Protein AF-A0A951E7M4-F1 (afdb_monomer_lite)

Foldseek 3Di:
DADDDPNAHWDWDDPLLQLDIDGHRDHPVCCVPPVCVPPVCVRPVVVLVVVLVVVVHDDDDPQKDWHFPHRVNLVGDPDNVRIDIDGPLCSVQVSVVVSVQPVPDDRPDDDDDRDDDD

Radius of gyration: 16.13 Å; chains: 1; bounding box: 36×40×38 Å

Structure (mmCIF, N/CA/C/O backbone):
data_AF-A0A951E7M4-F1
#
_entry.id   AF-A0A951E7M4-F1
#
loop_
_atom_site.group_PDB
_atom_site.id
_atom_site.type_symbol
_atom_site.label_atom_id
_atom_site.label_alt_id
_atom_site.label_comp_id
_atom_site.label_asym_id
_atom_site.label_entity_id
_atom_site.label_seq_id
_atom_site.pdbx_PDB_ins_code
_atom_site.Cartn_x
_atom_site.Cartn_y
_atom_site.Cartn_z
_atom_site.occupancy
_atom_site.B_iso_or_equiv
_atom_site.auth_seq_id
_atom_site.auth_comp_id
_atom_site.auth_asym_id
_atom_site.auth_atom_id
_atom_site.pdbx_PDB_model_num
ATOM 1 N N . MET A 1 1 ? -20.234 1.159 14.550 1.00 55.69 1 MET A N 1
ATOM 2 C CA . MET A 1 1 ? -19.833 2.361 15.314 1.00 55.69 1 MET A CA 1
ATOM 3 C C . MET A 1 1 ? -18.339 2.218 15.584 1.00 55.69 1 MET A C 1
ATOM 5 O O . MET A 1 1 ? -17.956 1.134 16.007 1.00 55.69 1 MET A O 1
ATOM 9 N N . GLY A 1 2 ? -17.504 3.194 15.208 1.00 69.00 2 GLY A N 1
ATOM 10 C CA . GLY A 1 2 ? -16.037 3.102 15.344 1.00 69.00 2 GLY A CA 1
ATOM 11 C C . GLY A 1 2 ? -15.570 3.190 16.802 1.00 69.00 2 GLY A C 1
ATOM 12 O O . GLY A 1 2 ? -16.344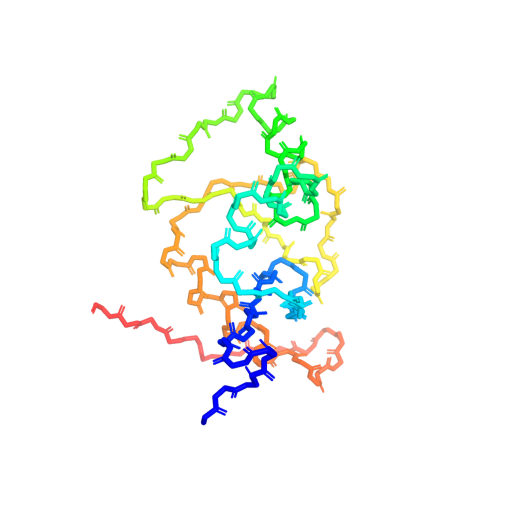 3.621 17.659 1.00 69.00 2 GLY A O 1
ATOM 13 N N . ARG A 1 3 ? -14.327 2.774 17.090 1.00 79.06 3 ARG A N 1
ATOM 14 C CA . ARG A 1 3 ? -13.707 3.025 18.402 1.00 79.06 3 ARG A CA 1
ATOM 15 C C . ARG A 1 3 ? -13.532 4.534 18.590 1.00 79.06 3 ARG A C 1
ATOM 17 O O . ARG A 1 3 ? -13.192 5.238 17.640 1.00 79.06 3 ARG A O 1
ATOM 24 N N . LEU A 1 4 ? -13.819 5.012 19.799 1.00 83.12 4 LEU A N 1
ATOM 25 C CA . LEU A 1 4 ? -13.704 6.420 20.170 1.00 83.12 4 LEU A CA 1
ATOM 26 C C . LEU A 1 4 ? -12.612 6.586 21.224 1.00 83.12 4 LEU A C 1
ATOM 28 O O . LEU A 1 4 ? -12.596 5.848 22.212 1.00 83.12 4 LEU A O 1
ATOM 32 N N . LYS A 1 5 ? -11.774 7.610 21.070 1.00 73.62 5 LYS A N 1
ATOM 33 C CA . LYS A 1 5 ? -10.780 8.018 22.064 1.00 73.62 5 LYS A CA 1
ATOM 34 C C . LYS A 1 5 ? -10.933 9.506 22.343 1.00 73.62 5 LYS A C 1
ATOM 36 O O . LYS A 1 5 ? -10.833 10.331 21.448 1.00 73.62 5 LYS A O 1
ATOM 41 N N . GLY A 1 6 ? -11.248 9.856 23.591 1.00 78.12 6 GLY A N 1
ATOM 42 C CA . GLY A 1 6 ? -11.518 11.252 23.962 1.00 78.12 6 GLY A CA 1
ATOM 43 C C . GLY A 1 6 ? -12.776 11.858 23.320 1.00 78.12 6 GLY A C 1
ATOM 44 O O . GLY A 1 6 ? -12.929 13.071 23.352 1.00 78.12 6 GLY A O 1
ATOM 45 N N . GLY A 1 7 ? -13.673 11.034 22.764 1.00 83.69 7 GLY A N 1
ATOM 46 C CA . GLY A 1 7 ? -14.877 11.480 22.048 1.00 83.69 7 GLY A CA 1
ATOM 47 C C . GLY A 1 7 ? -14.726 11.518 20.526 1.00 83.69 7 GLY A C 1
ATOM 48 O O . GLY A 1 7 ? -15.741 11.559 19.837 1.00 83.69 7 GLY A O 1
ATOM 49 N N . GLU A 1 8 ? -13.501 11.406 20.011 1.00 82.56 8 GLU A N 1
ATOM 50 C CA . GLU A 1 8 ? -13.210 11.428 18.576 1.00 82.56 8 GLU A CA 1
ATOM 51 C C . GLU A 1 8 ? -13.018 10.012 18.000 1.00 82.56 8 GLU A C 1
ATOM 53 O O . GLU A 1 8 ? -12.588 9.111 18.732 1.00 82.56 8 GLU A O 1
ATOM 58 N N . PRO A 1 9 ? -13.331 9.778 16.709 1.00 87.00 9 PRO A N 1
ATOM 59 C CA . PRO A 1 9 ? -13.110 8.492 16.054 1.00 87.00 9 PRO A CA 1
ATOM 60 C C . PRO A 1 9 ? -11.619 8.202 15.871 1.00 87.00 9 PRO A C 1
ATOM 62 O O . PRO A 1 9 ? -10.890 9.022 15.316 1.00 87.00 9 PRO A O 1
ATOM 65 N N . GLU A 1 10 ? -11.184 7.009 16.274 1.00 87.69 10 GLU A N 1
ATOM 66 C CA . GLU A 1 10 ? -9.836 6.524 15.961 1.00 87.69 10 GLU A CA 1
ATOM 67 C C . GLU A 1 10 ? -9.714 6.135 14.482 1.00 87.69 10 GLU A C 1
ATOM 69 O O . GLU A 1 10 ? -10.678 5.676 13.854 1.00 87.69 10 GLU A O 1
ATOM 74 N N . ILE A 1 11 ? -8.507 6.287 13.934 1.00 90.12 11 ILE A N 1
ATOM 75 C CA . ILE A 1 11 ? -8.203 5.936 12.547 1.00 90.12 11 ILE A CA 1
ATOM 76 C C . ILE A 1 11 ? -7.632 4.524 12.454 1.00 90.12 11 ILE A C 1
ATOM 78 O O . ILE A 1 11 ? -6.780 4.104 13.236 1.00 90.12 11 ILE A O 1
ATOM 82 N N . PHE A 1 12 ? -8.050 3.824 11.404 1.00 90.12 12 PHE A N 1
ATOM 83 C CA . PHE A 1 12 ? -7.380 2.632 10.909 1.00 90.12 12 PHE A CA 1
ATOM 84 C C . PHE A 1 12 ? -6.778 2.930 9.542 1.00 90.12 12 PHE A C 1
ATOM 86 O O . PHE A 1 12 ? -7.441 3.523 8.690 1.00 90.12 12 PHE A O 1
ATOM 93 N N . MET A 1 13 ? -5.546 2.482 9.320 1.00 90.38 13 MET A N 1
ATOM 94 C CA . MET A 1 13 ? -4.885 2.588 8.025 1.00 90.38 13 MET A CA 1
ATOM 95 C C . MET A 1 13 ? -4.546 1.203 7.484 1.00 90.38 13 MET A C 1
ATOM 97 O O . MET A 1 13 ? -3.903 0.401 8.155 1.00 90.38 13 MET A O 1
ATOM 101 N N . PHE A 1 14 ? -4.957 0.922 6.250 1.00 91.44 14 PHE A N 1
ATOM 102 C CA . PHE A 1 14 ? -4.582 -0.308 5.560 1.00 91.44 14 PHE A CA 1
ATOM 103 C C . PHE A 1 14 ? -3.197 -0.153 4.931 1.00 91.44 14 PHE A C 1
ATOM 105 O O . PHE A 1 14 ? -3.021 0.669 4.031 1.00 91.44 14 PHE A O 1
ATOM 112 N N . LYS A 1 15 ? -2.235 -0.984 5.347 1.00 91.44 15 LYS A N 1
ATOM 113 C CA . LYS A 1 15 ? -0.983 -1.181 4.607 1.00 91.44 15 LYS A CA 1
ATOM 114 C C . LYS A 1 15 ? -1.163 -2.366 3.677 1.00 91.44 15 LYS A C 1
ATOM 116 O O . LYS A 1 15 ? -1.032 -3.521 4.079 1.00 91.44 15 LYS A O 1
ATOM 121 N N . LEU A 1 16 ? -1.556 -2.068 2.442 1.00 92.00 16 LEU A N 1
ATOM 122 C CA . LEU A 1 16 ? -1.966 -3.085 1.476 1.00 92.00 16 LEU A CA 1
ATOM 123 C C . LEU A 1 16 ? -0.833 -4.032 1.078 1.00 92.00 16 LEU A C 1
ATOM 125 O O . LEU A 1 16 ? -1.078 -5.219 0.890 1.00 92.00 16 LEU A O 1
ATOM 129 N N . ASP A 1 17 ? 0.397 -3.540 0.962 1.00 91.25 17 ASP A N 1
ATOM 130 C CA . ASP A 1 17 ? 1.541 -4.371 0.592 1.00 91.25 17 ASP A CA 1
ATOM 131 C C . ASP A 1 17 ? 1.947 -5.342 1.711 1.00 91.25 17 ASP A C 1
ATOM 133 O O . ASP A 1 17 ? 2.382 -6.454 1.419 1.00 91.25 17 ASP A O 1
ATOM 137 N N . GLU A 1 18 ? 1.734 -4.962 2.969 1.00 92.88 18 GLU A N 1
ATOM 138 C CA . GLU A 1 18 ? 1.930 -5.802 4.157 1.00 92.88 18 GLU A CA 1
ATOM 139 C C . GLU A 1 18 ? 0.695 -6.636 4.539 1.00 92.88 18 GLU A C 1
ATOM 141 O O . GLU A 1 18 ? 0.803 -7.561 5.339 1.00 92.88 18 GLU A O 1
ATOM 146 N N . GLY A 1 19 ? -0.482 -6.340 3.982 1.00 93.62 19 GLY A N 1
ATOM 147 C CA . GLY A 1 19 ? -1.725 -7.046 4.301 1.00 93.62 19 GLY A CA 1
ATOM 148 C C . GLY A 1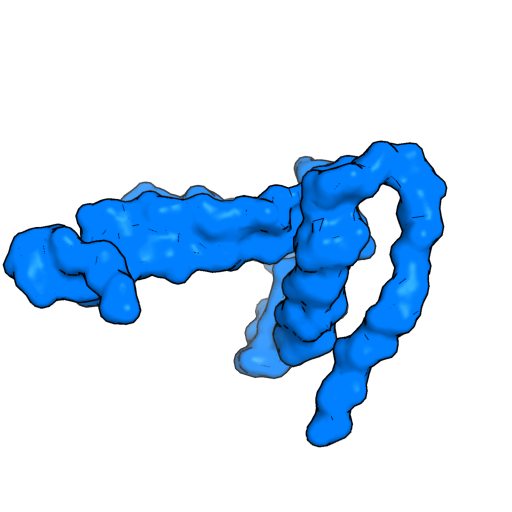 19 ? -2.237 -6.808 5.728 1.00 93.62 19 GLY A C 1
ATOM 149 O O . GLY A 1 19 ? -3.005 -7.621 6.248 1.00 93.62 19 GLY A O 1
ATOM 150 N N . VAL A 1 20 ? -1.825 -5.708 6.367 1.00 92.19 20 VAL A N 1
ATOM 151 C CA . VAL A 1 20 ? -2.145 -5.389 7.767 1.00 92.19 20 VAL A CA 1
ATOM 152 C C . VAL A 1 20 ? -2.966 -4.109 7.901 1.00 92.19 20 VAL A C 1
ATOM 154 O O . VAL A 1 20 ? -3.032 -3.270 7.000 1.00 92.19 20 VAL A O 1
ATOM 157 N N . VAL A 1 21 ? -3.587 -3.960 9.070 1.00 92.06 21 VAL A N 1
ATOM 158 C CA . VAL A 1 21 ? -4.240 -2.725 9.504 1.00 92.06 21 VAL A CA 1
ATOM 159 C C . VAL A 1 21 ? -3.406 -2.123 10.626 1.00 92.06 21 VAL A C 1
ATOM 161 O O . VAL A 1 21 ? -3.196 -2.773 11.647 1.00 92.06 21 VAL A O 1
ATOM 164 N N . LEU A 1 22 ? -2.953 -0.886 10.444 1.00 90.00 22 LEU A N 1
ATOM 165 C CA . LEU A 1 22 ? -2.395 -0.082 11.521 1.00 90.00 22 LEU A CA 1
ATOM 166 C C . LEU A 1 22 ? -3.534 0.558 12.311 1.00 90.00 22 LEU A C 1
ATOM 168 O O . LEU A 1 22 ? -4.393 1.236 11.740 1.00 90.00 22 LEU A O 1
ATOM 172 N N . GLU A 1 23 ? -3.526 0.357 13.625 1.00 89.50 23 GLU A N 1
ATOM 173 C CA . GLU A 1 23 ? -4.364 1.122 14.544 1.00 89.50 23 GLU A CA 1
ATOM 174 C C . GLU A 1 23 ? -3.626 2.414 14.889 1.00 89.50 23 GLU A C 1
ATOM 176 O O . GLU A 1 23 ? -2.581 2.379 15.538 1.00 89.50 23 GLU A O 1
ATOM 181 N N . ILE A 1 24 ? -4.151 3.551 14.437 1.00 87.94 24 ILE A N 1
ATOM 182 C CA . ILE A 1 24 ? -3.576 4.858 14.739 1.00 87.94 24 ILE A CA 1
ATOM 183 C C . ILE A 1 24 ? -4.336 5.421 15.945 1.00 87.94 24 ILE A C 1
ATOM 185 O O . ILE A 1 24 ? -5.529 5.712 15.833 1.00 87.94 24 ILE A O 1
ATOM 189 N N . PRO A 1 25 ? -3.684 5.599 17.108 1.00 85.38 25 PRO A N 1
ATOM 190 C CA . PRO A 1 25 ? -4.356 5.932 18.364 1.00 85.38 25 PRO A CA 1
ATOM 191 C C . PRO A 1 25 ? -4.692 7.434 18.478 1.00 85.38 25 PRO A C 1
ATOM 193 O O . PRO A 1 25 ? -4.578 8.016 19.568 1.00 85.38 25 PRO A O 1
ATOM 196 N N . TYR A 1 26 ? -5.074 8.051 17.357 1.00 87.81 26 TYR A N 1
ATOM 197 C CA . TYR A 1 26 ? -5.329 9.474 17.159 1.00 87.81 26 TYR A CA 1
ATOM 198 C C . TYR A 1 26 ? -6.567 9.697 16.283 1.00 87.81 26 TYR A C 1
ATOM 200 O O . TYR A 1 26 ? -6.953 8.834 15.491 1.00 87.81 26 TYR A O 1
ATOM 208 N N . ASP A 1 27 ? -7.163 10.879 16.421 1.00 90.56 27 ASP A N 1
ATOM 209 C CA . ASP A 1 27 ? -8.141 11.393 15.465 1.00 90.56 27 ASP A CA 1
ATOM 210 C C . ASP A 1 27 ? -7.468 11.862 14.162 1.00 90.56 27 ASP A C 1
ATOM 212 O O . ASP A 1 27 ? -6.238 11.915 14.048 1.00 90.56 27 ASP A O 1
ATOM 216 N N . LEU A 1 28 ? -8.288 12.216 13.167 1.00 90.06 28 LEU A N 1
ATOM 217 C CA . LEU A 1 28 ? -7.817 12.633 11.844 1.00 90.06 28 LEU A CA 1
ATOM 218 C C . LEU A 1 28 ? -6.949 13.886 11.859 1.00 90.06 28 LEU A C 1
ATOM 220 O O . LEU A 1 28 ? -5.961 13.929 11.126 1.00 90.06 28 LEU A O 1
ATOM 224 N N . ALA A 1 29 ? -7.293 14.880 12.675 1.00 91.88 29 ALA A N 1
ATOM 225 C CA . ALA A 1 29 ? -6.525 16.116 12.737 1.00 91.88 29 ALA A CA 1
ATOM 226 C C . ALA A 1 29 ? -5.124 15.833 13.282 1.00 91.88 29 ALA A C 1
ATOM 228 O O . ALA A 1 29 ? -4.126 16.220 12.683 1.00 91.88 29 ALA A O 1
ATOM 229 N N . ARG A 1 30 ? -5.033 15.067 14.371 1.00 92.25 30 ARG A N 1
ATOM 230 C CA . ARG A 1 30 ? -3.756 14.721 14.987 1.00 92.25 30 ARG A CA 1
ATOM 231 C C . ARG A 1 30 ? -2.924 13.759 14.137 1.00 92.25 30 ARG A C 1
ATOM 233 O O . ARG A 1 30 ? -1.706 13.906 14.092 1.00 92.25 30 ARG A O 1
ATOM 240 N N . PHE A 1 31 ? -3.555 12.811 13.446 1.00 92.12 31 PHE A N 1
ATOM 241 C CA . PHE A 1 31 ? -2.865 11.972 12.465 1.00 92.12 31 PHE A CA 1
ATOM 242 C C . PHE A 1 31 ? -2.247 12.814 11.341 1.00 92.12 31 PHE A C 1
ATOM 244 O O . PHE A 1 31 ? -1.076 12.641 11.017 1.00 92.12 31 PHE A O 1
ATOM 251 N N . HIS A 1 32 ? -3.008 13.754 10.777 1.00 92.94 32 HIS A N 1
ATOM 252 C CA . HIS A 1 32 ? -2.536 14.598 9.684 1.00 92.94 32 HIS A CA 1
ATOM 253 C C . HIS A 1 32 ? -1.438 15.581 10.122 1.00 92.94 32 HIS A C 1
ATOM 255 O O . HIS A 1 32 ? -0.421 15.705 9.444 1.00 92.94 32 HIS A O 1
ATOM 261 N N . ASP A 1 33 ? -1.640 16.264 11.250 1.00 94.81 33 ASP A N 1
ATOM 262 C CA . ASP A 1 33 ? -0.788 17.379 11.677 1.00 94.81 33 ASP A CA 1
ATOM 263 C C . ASP A 1 33 ? 0.469 16.939 12.439 1.00 94.81 33 ASP A C 1
ATOM 265 O O . ASP A 1 33 ? 1.401 17.732 12.561 1.00 94.81 33 ASP A O 1
ATOM 269 N N . PHE A 1 34 ? 0.506 15.706 12.958 1.00 93.12 34 PHE A N 1
ATOM 270 C CA . PHE A 1 34 ? 1.650 15.185 13.714 1.00 93.12 34 PHE A CA 1
ATOM 271 C C . PHE A 1 34 ? 2.155 13.859 13.146 1.00 93.12 34 PHE A C 1
ATOM 273 O O . PHE A 1 34 ? 3.290 13.796 12.692 1.00 93.12 34 PHE A O 1
ATOM 280 N N . GLU A 1 35 ? 1.322 12.816 13.089 1.00 92.12 35 GLU A N 1
ATOM 281 C CA . GLU A 1 35 ? 1.800 11.462 12.753 1.00 92.12 35 GLU A CA 1
ATOM 282 C C . GLU A 1 35 ? 2.397 11.366 11.337 1.00 92.12 35 GLU A C 1
ATOM 284 O O . GLU A 1 35 ? 3.448 10.758 11.148 1.00 92.12 35 GLU A O 1
ATOM 289 N N . LEU A 1 36 ? 1.780 12.013 10.338 1.00 92.75 36 LEU A N 1
ATOM 290 C CA . LEU A 1 36 ? 2.322 12.055 8.971 1.00 92.75 36 LEU A CA 1
ATOM 291 C C . LEU A 1 36 ? 3.685 12.755 8.872 1.00 92.75 36 LEU A C 1
ATOM 293 O O . LEU A 1 36 ? 4.404 12.542 7.896 1.00 92.75 36 LEU A O 1
ATOM 297 N N . ILE A 1 37 ? 4.013 13.612 9.837 1.00 94.12 37 ILE A N 1
ATOM 298 C CA . ILE A 1 37 ? 5.249 14.397 9.875 1.00 94.12 37 ILE A CA 1
ATOM 299 C C . ILE A 1 37 ? 6.313 13.673 10.699 1.00 94.12 37 ILE A C 1
ATOM 301 O O . ILE A 1 37 ? 7.472 13.629 10.285 1.00 94.12 37 ILE A O 1
ATOM 305 N N . ASP A 1 38 ? 5.910 13.113 11.837 1.00 94.06 38 ASP A N 1
ATOM 306 C CA . ASP A 1 38 ? 6.795 12.462 12.797 1.00 94.06 38 ASP A CA 1
ATOM 307 C C . ASP A 1 38 ? 7.208 11.060 12.320 1.00 94.06 38 ASP A C 1
ATOM 309 O O . ASP A 1 38 ? 8.374 10.695 12.447 1.00 94.06 38 ASP A O 1
ATOM 313 N N . GLU A 1 39 ? 6.292 10.304 11.696 1.00 92.38 39 GLU A N 1
ATOM 314 C CA . GLU A 1 39 ? 6.512 8.913 11.267 1.00 92.38 39 GLU A CA 1
ATOM 315 C C . GLU A 1 39 ? 6.201 8.669 9.766 1.00 92.38 39 GLU A C 1
ATOM 317 O O . GLU A 1 39 ? 5.478 7.732 9.393 1.00 92.38 39 GLU A O 1
ATOM 322 N N . PRO A 1 40 ? 6.761 9.471 8.837 1.00 92.62 40 PRO A N 1
ATOM 323 C CA . PRO A 1 40 ? 6.397 9.426 7.422 1.00 92.62 40 PRO A CA 1
ATOM 324 C C . PRO A 1 40 ? 6.822 8.124 6.727 1.00 92.62 40 PRO A C 1
ATOM 326 O O . PRO A 1 40 ? 6.229 7.753 5.716 1.00 92.62 40 PRO A O 1
ATOM 329 N N . GLU A 1 41 ? 7.836 7.413 7.225 1.00 91.94 41 GLU A N 1
ATOM 330 C CA . GLU A 1 41 ? 8.227 6.115 6.655 1.00 91.94 41 GLU A CA 1
ATOM 331 C C . GLU A 1 41 ? 7.257 4.999 7.063 1.00 91.94 41 GLU A C 1
ATOM 333 O O . GLU A 1 41 ? 6.876 4.172 6.234 1.00 91.94 41 GLU A O 1
ATOM 338 N N . ILE A 1 42 ? 6.793 4.999 8.315 1.00 88.38 42 ILE A N 1
ATOM 339 C CA . ILE A 1 42 ? 5.848 3.990 8.809 1.00 88.38 42 ILE A CA 1
ATOM 340 C C . ILE A 1 42 ? 4.502 4.138 8.102 1.00 88.38 42 ILE A C 1
ATOM 342 O O . ILE A 1 42 ? 3.917 3.139 7.670 1.00 88.38 42 ILE A O 1
ATOM 346 N N . VAL A 1 43 ? 4.031 5.381 7.976 1.00 89.00 43 VAL A N 1
ATOM 347 C CA . VAL A 1 43 ? 2.694 5.684 7.466 1.00 89.00 43 VAL A CA 1
ATOM 348 C C . VAL A 1 43 ? 2.669 5.779 5.942 1.00 89.00 43 VAL A C 1
ATOM 350 O O . VAL A 1 43 ? 1.749 5.262 5.319 1.00 89.00 43 VAL A O 1
ATOM 353 N N . LEU A 1 44 ? 3.670 6.406 5.317 1.00 89.00 44 LEU A N 1
ATOM 354 C CA . LEU A 1 44 ? 3.667 6.684 3.872 1.00 89.00 44 LEU A CA 1
AT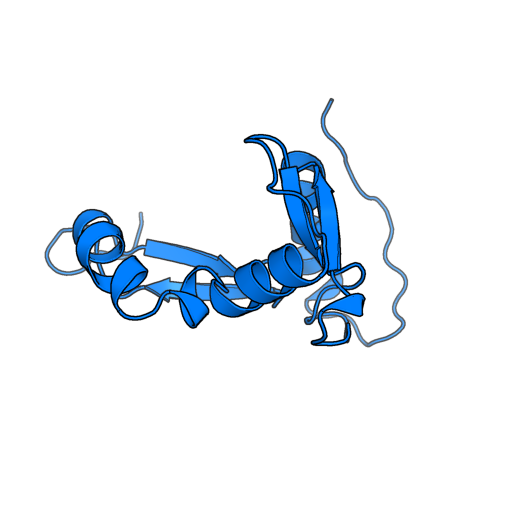OM 355 C C . LEU A 1 44 ? 4.787 5.986 3.092 1.00 89.00 44 LEU A C 1
ATOM 357 O O . LEU A 1 44 ? 4.820 6.107 1.866 1.00 89.00 44 LEU A O 1
ATOM 361 N N . SER A 1 45 ? 5.716 5.300 3.764 1.00 91.62 45 SER A N 1
ATOM 362 C CA . SER A 1 45 ? 6.926 4.742 3.137 1.00 91.62 45 SER A CA 1
ATOM 363 C C . SER A 1 45 ? 7.686 5.790 2.310 1.00 91.62 45 SER A C 1
ATOM 365 O O . SER A 1 45 ? 8.086 5.559 1.162 1.00 91.62 45 SER A O 1
ATOM 367 N N . SER A 1 46 ? 7.820 6.991 2.882 1.00 93.31 46 SER A N 1
ATOM 368 C CA . SER A 1 46 ? 8.365 8.178 2.223 1.00 93.31 46 SER A CA 1
ATOM 369 C C . SER A 1 46 ? 9.810 8.006 1.738 1.00 93.31 46 SER A C 1
ATOM 371 O O . SER A 1 46 ? 10.143 8.475 0.645 1.00 93.31 46 SER A O 1
ATOM 373 N N . GLU A 1 47 ? 10.660 7.290 2.473 1.00 94.19 47 GLU A N 1
ATOM 374 C CA . GLU A 1 47 ? 12.023 6.978 2.057 1.00 94.19 47 GLU A CA 1
ATOM 375 C C . GLU A 1 47 ? 12.023 6.007 0.880 1.00 94.19 47 GLU A C 1
ATOM 377 O O . GLU A 1 47 ? 12.764 6.205 -0.087 1.00 94.19 47 GLU A O 1
ATOM 382 N N . MET A 1 48 ? 11.184 4.966 0.925 1.00 92.44 48 MET A N 1
ATOM 383 C CA . MET A 1 48 ? 11.048 4.017 -0.183 1.00 92.44 48 MET A CA 1
ATOM 384 C C . MET A 1 48 ? 10.584 4.726 -1.461 1.00 92.44 48 MET A C 1
ATOM 386 O O . MET A 1 48 ? 11.177 4.533 -2.528 1.00 92.44 48 MET A O 1
ATOM 390 N N . HIS A 1 49 ? 9.589 5.607 -1.348 1.00 94.50 49 HIS A N 1
ATOM 391 C CA . HIS A 1 49 ? 9.128 6.447 -2.451 1.00 94.50 49 HIS A CA 1
ATOM 392 C C . HIS A 1 49 ? 10.231 7.400 -2.952 1.00 94.50 49 HIS A C 1
ATOM 394 O O . HIS A 1 49 ? 10.445 7.529 -4.159 1.00 94.50 49 HIS A O 1
ATOM 400 N N . GLY A 1 50 ? 11.002 8.010 -2.048 1.00 96.19 50 GLY A N 1
ATOM 401 C CA . GLY A 1 50 ? 12.156 8.840 -2.404 1.00 96.19 50 GLY A CA 1
ATOM 402 C C . GLY A 1 50 ? 13.217 8.067 -3.193 1.00 96.19 50 GLY A C 1
ATOM 403 O O . GLY A 1 50 ? 13.709 8.544 -4.219 1.00 96.19 50 GLY A O 1
ATOM 404 N N . ARG A 1 51 ? 13.528 6.833 -2.777 1.00 95.94 51 ARG A N 1
ATOM 405 C CA . ARG A 1 51 ? 14.470 5.954 -3.486 1.00 95.94 51 ARG A CA 1
ATOM 406 C C . ARG A 1 51 ? 13.949 5.508 -4.856 1.00 95.94 51 ARG A C 1
ATOM 408 O O . ARG A 1 51 ? 14.748 5.389 -5.787 1.00 95.94 51 ARG A O 1
ATOM 415 N N . TRP A 1 52 ? 12.641 5.287 -4.999 1.00 96.62 52 TRP A N 1
ATOM 416 C CA . TRP A 1 52 ? 11.994 5.031 -6.291 1.00 96.62 52 TRP A CA 1
ATOM 417 C C . TRP A 1 52 ? 12.212 6.195 -7.266 1.00 96.62 52 TRP A C 1
ATOM 419 O O . TRP A 1 52 ? 12.708 5.986 -8.376 1.00 96.62 52 TRP A O 1
ATOM 429 N N . LEU A 1 53 ? 11.930 7.428 -6.833 1.00 97.19 53 LEU A N 1
ATOM 430 C CA . LEU A 1 53 ? 12.140 8.628 -7.650 1.00 97.19 53 LEU A CA 1
ATOM 431 C C . LEU A 1 53 ? 13.618 8.813 -8.024 1.00 97.19 53 LEU A C 1
ATOM 433 O O . LEU A 1 53 ? 13.937 9.070 -9.185 1.00 97.19 53 LEU A O 1
ATOM 437 N N . ALA A 1 54 ? 14.534 8.608 -7.073 1.00 97.50 54 ALA A N 1
ATOM 438 C CA . ALA A 1 54 ? 15.975 8.717 -7.307 1.00 97.50 54 ALA A CA 1
ATOM 439 C C . ALA A 1 54 ? 16.507 7.711 -8.350 1.00 97.50 54 ALA A C 1
ATOM 441 O O . ALA A 1 54 ? 17.532 7.964 -8.981 1.00 97.50 54 ALA A O 1
ATOM 442 N N . ARG A 1 55 ? 15.807 6.588 -8.567 1.00 96.62 55 ARG A N 1
ATOM 443 C CA . ARG A 1 55 ? 16.118 5.592 -9.609 1.00 96.62 55 ARG A CA 1
ATOM 444 C C . ARG A 1 55 ? 15.444 5.859 -10.960 1.00 96.62 55 ARG A C 1
ATOM 446 O O . ARG A 1 55 ? 15.487 5.005 -11.841 1.00 96.62 55 ARG A O 1
ATOM 453 N N . GLY A 1 56 ? 14.850 7.037 -11.150 1.00 96.38 56 GLY A N 1
ATOM 454 C CA . GLY A 1 56 ? 14.143 7.399 -12.382 1.00 96.38 56 GLY A CA 1
ATOM 455 C C . GLY A 1 56 ? 12.680 6.954 -12.404 1.00 96.38 56 GLY A C 1
ATOM 456 O O . GLY A 1 56 ? 12.030 7.030 -13.448 1.00 96.38 56 GLY A O 1
ATOM 457 N N . GLY A 1 57 ? 12.151 6.514 -11.260 1.00 96.25 57 GLY A N 1
ATOM 458 C CA . GLY A 1 57 ? 10.725 6.325 -11.063 1.00 96.25 57 GLY A CA 1
ATOM 459 C C . GLY A 1 57 ? 9.958 7.621 -11.317 1.00 96.25 57 GLY A C 1
ATOM 460 O O . GLY A 1 57 ? 10.421 8.721 -11.011 1.00 96.25 57 GLY A O 1
ATOM 461 N N . ARG A 1 58 ? 8.768 7.506 -11.906 1.00 96.19 58 ARG A N 1
ATOM 462 C CA . ARG A 1 58 ? 7.911 8.666 -12.178 1.00 96.19 58 ARG A CA 1
ATOM 463 C C . ARG A 1 58 ? 7.048 8.975 -10.962 1.00 96.19 58 ARG A C 1
ATOM 465 O O . ARG A 1 58 ? 6.607 8.056 -10.274 1.00 96.19 58 ARG A O 1
ATOM 472 N N . VAL A 1 59 ? 6.773 10.262 -10.753 1.00 96.69 59 VAL A N 1
ATOM 473 C CA . VAL A 1 59 ? 5.770 10.720 -9.784 1.00 96.69 59 VAL A CA 1
ATOM 474 C C . VAL A 1 59 ? 4.392 10.227 -10.251 1.00 96.69 59 VAL A C 1
ATOM 476 O O . VAL A 1 59 ? 4.004 10.554 -11.381 1.00 96.69 59 VAL A O 1
ATOM 479 N N . PRO A 1 60 ? 3.662 9.441 -9.439 1.00 96.12 60 PRO A N 1
ATOM 480 C CA . PRO A 1 60 ? 2.315 9.005 -9.784 1.00 96.12 60 PRO A CA 1
ATOM 481 C C . PRO A 1 60 ? 1.359 10.197 -9.901 1.00 96.12 60 PRO A C 1
ATOM 483 O O . PRO A 1 60 ? 1.459 11.168 -9.151 1.00 96.12 60 PRO A O 1
ATOM 486 N N . ASN A 1 61 ? 0.408 10.131 -10.834 1.00 97.25 61 ASN A N 1
ATOM 487 C CA . ASN A 1 61 ? -0.737 11.045 -10.817 1.00 97.25 61 ASN A CA 1
ATOM 488 C C . ASN A 1 61 ? -1.811 10.559 -9.819 1.00 97.25 61 ASN A C 1
ATOM 490 O O . ASN A 1 61 ? -1.681 9.488 -9.240 1.00 97.25 61 ASN A O 1
ATOM 494 N N . HIS A 1 62 ? -2.904 11.310 -9.649 1.00 96.25 62 HIS A N 1
ATOM 495 C CA . HIS A 1 62 ? -3.964 10.997 -8.673 1.00 96.25 62 HIS A CA 1
ATOM 496 C C . HIS A 1 62 ? -4.700 9.657 -8.894 1.00 96.25 62 HIS A C 1
ATOM 498 O O . HIS A 1 62 ? -5.419 9.212 -8.005 1.00 96.25 62 HIS A O 1
ATOM 504 N N . LYS A 1 63 ? -4.555 9.019 -10.062 1.00 97.31 63 LYS A N 1
ATOM 505 C CA . LYS A 1 63 ? -5.090 7.682 -10.378 1.00 97.31 63 LYS A CA 1
ATOM 506 C C . LYS A 1 63 ? -4.024 6.593 -10.334 1.00 97.31 63 LYS A C 1
ATOM 508 O O . LYS A 1 63 ? -4.304 5.464 -10.711 1.00 97.31 63 LYS A O 1
ATOM 513 N N . GLN A 1 64 ? -2.798 6.912 -9.938 1.00 97.69 64 GLN A N 1
ATOM 514 C CA . GLN A 1 64 ? -1.685 5.974 -9.925 1.00 97.69 64 GLN A CA 1
ATOM 515 C C . GLN A 1 64 ? -1.082 5.863 -8.530 1.00 97.69 64 GLN A C 1
ATOM 517 O O . GLN A 1 64 ? -1.127 6.799 -7.737 1.00 97.69 64 GLN A O 1
ATOM 522 N N . CYS A 1 65 ? -0.454 4.728 -8.260 1.00 95.94 65 CYS A N 1
ATOM 523 C CA . CYS A 1 65 ? 0.382 4.521 -7.088 1.00 95.94 65 CYS A CA 1
ATOM 524 C C . CYS A 1 65 ? 1.692 3.826 -7.472 1.00 95.94 65 CYS A C 1
ATOM 526 O O . CYS A 1 65 ? 1.852 3.328 -8.592 1.00 95.94 65 CYS A O 1
ATOM 528 N N . VAL A 1 66 ? 2.636 3.811 -6.531 1.00 96.00 66 VAL A N 1
ATOM 529 C CA . VAL A 1 66 ? 3.787 2.906 -6.572 1.00 96.00 66 VAL A CA 1
ATOM 530 C C . VAL A 1 66 ? 3.419 1.684 -5.741 1.00 96.00 66 VAL A C 1
ATOM 532 O O . VAL A 1 66 ? 3.155 1.812 -4.549 1.00 96.00 66 VAL A O 1
ATOM 535 N N . SER A 1 67 ? 3.370 0.516 -6.367 1.00 94.94 67 SER A N 1
ATOM 536 C CA . SER A 1 67 ? 3.030 -0.754 -5.726 1.00 94.94 67 SER A CA 1
ATOM 537 C C . SER A 1 67 ? 4.185 -1.738 -5.836 1.00 94.94 67 SER A C 1
ATOM 539 O O . SER A 1 67 ? 5.110 -1.546 -6.624 1.00 94.94 67 SER A O 1
ATOM 541 N N . ARG A 1 68 ? 4.133 -2.821 -5.062 1.00 94.81 68 ARG A N 1
ATOM 542 C CA . ARG A 1 68 ? 5.033 -3.965 -5.244 1.00 94.81 68 ARG A CA 1
ATOM 543 C C . ARG A 1 68 ? 4.432 -4.938 -6.251 1.00 94.81 68 ARG A C 1
ATOM 545 O O . ARG A 1 68 ? 3.257 -5.277 -6.135 1.00 94.81 68 ARG A O 1
ATOM 552 N N . LYS A 1 69 ? 5.264 -5.451 -7.160 1.00 95.50 69 LYS A N 1
ATOM 553 C CA . LYS A 1 69 ? 4.916 -6.511 -8.129 1.00 95.50 69 LYS A CA 1
ATOM 554 C C . LYS A 1 69 ? 4.366 -7.761 -7.448 1.00 95.50 69 LYS A C 1
ATOM 556 O O . LYS A 1 69 ? 3.472 -8.427 -7.957 1.00 95.50 69 LYS A O 1
ATOM 561 N N . ILE A 1 70 ? 4.944 -8.096 -6.295 1.00 95.69 70 ILE A N 1
ATOM 562 C CA . ILE A 1 70 ? 4.471 -9.150 -5.401 1.00 95.69 70 ILE A CA 1
ATOM 563 C C . ILE A 1 70 ? 4.330 -8.505 -4.015 1.00 95.69 70 ILE A C 1
ATOM 565 O O . ILE A 1 70 ? 5.336 -8.007 -3.502 1.00 95.69 70 ILE A O 1
ATOM 569 N N . PRO A 1 71 ? 3.128 -8.479 -3.411 1.00 95.38 71 PRO A N 1
ATOM 570 C CA . PRO A 1 71 ? 2.937 -7.975 -2.052 1.00 95.38 71 PRO A CA 1
ATOM 571 C C . PRO A 1 71 ? 3.820 -8.696 -1.021 1.00 95.38 71 PRO A C 1
ATOM 573 O O . PRO A 1 71 ? 4.099 -9.891 -1.156 1.00 95.38 71 PRO A O 1
ATOM 576 N N . LEU A 1 72 ? 4.229 -7.993 0.038 1.00 95.00 72 LEU A N 1
ATOM 577 C CA . LEU A 1 72 ? 5.076 -8.542 1.105 1.00 95.00 72 LEU A CA 1
ATOM 578 C C . LEU A 1 72 ? 4.389 -9.694 1.840 1.00 95.00 72 LEU A C 1
ATOM 580 O O . LEU A 1 72 ? 5.029 -10.708 2.112 1.00 95.00 72 LEU A O 1
ATOM 584 N N . PHE A 1 73 ? 3.076 -9.600 2.081 1.00 94.31 73 PHE A N 1
ATOM 585 C CA . PHE A 1 73 ? 2.319 -10.686 2.719 1.00 94.31 73 PHE A CA 1
ATOM 586 C C . PHE A 1 73 ? 2.246 -11.974 1.877 1.00 94.31 73 PHE A C 1
ATOM 588 O O . PHE A 1 73 ? 1.899 -13.029 2.401 1.00 94.31 73 PHE A O 1
ATOM 595 N N . LEU A 1 74 ? 2.603 -11.911 0.586 1.00 95.06 74 LEU A N 1
ATOM 596 C CA . LEU A 1 74 ? 2.755 -13.072 -0.301 1.00 95.06 74 LEU A CA 1
ATOM 597 C C . LEU A 1 74 ? 4.221 -13.504 -0.480 1.00 95.06 74 LEU A C 1
ATOM 599 O O . LEU A 1 74 ? 4.520 -14.320 -1.351 1.00 95.06 74 LEU A O 1
ATOM 603 N N . GLY A 1 75 ? 5.141 -12.975 0.330 1.00 93.69 75 GLY A N 1
ATOM 604 C CA . GLY A 1 75 ? 6.572 -13.280 0.256 1.00 93.69 75 GLY A CA 1
ATOM 605 C C . GLY A 1 75 ? 7.323 -12.499 -0.823 1.00 93.69 75 GLY A C 1
ATOM 606 O O . GLY A 1 75 ? 8.391 -12.931 -1.260 1.00 93.69 75 GLY A O 1
ATOM 607 N N . GLY A 1 76 ? 6.773 -11.371 -1.281 1.00 95.69 76 GLY A N 1
ATOM 608 C CA . GLY A 1 76 ? 7.463 -10.468 -2.195 1.00 95.69 76 GLY A CA 1
ATOM 609 C C . GLY A 1 76 ? 8.729 -9.853 -1.579 1.00 95.69 76 GLY A C 1
ATOM 610 O O . GLY A 1 76 ? 8.813 -9.696 -0.360 1.00 95.69 76 GLY A O 1
ATOM 611 N N . PRO A 1 77 ? 9.734 -9.498 -2.398 1.00 96.00 77 PRO A N 1
ATOM 612 C CA . PRO A 1 77 ? 10.976 -8.926 -1.896 1.00 96.00 77 PRO A CA 1
ATOM 613 C C . PRO A 1 77 ? 10.783 -7.484 -1.416 1.00 96.00 77 PRO A C 1
ATOM 615 O O . PRO A 1 77 ? 10.156 -6.669 -2.097 1.00 96.00 77 PRO A O 1
ATOM 618 N N . ASP A 1 78 ? 11.409 -7.138 -0.290 1.00 93.44 78 ASP A N 1
ATOM 619 C CA . ASP A 1 78 ? 11.449 -5.758 0.191 1.00 93.44 78 ASP A CA 1
ATOM 620 C C . ASP A 1 78 ? 12.604 -4.960 -0.435 1.00 93.44 78 ASP A C 1
ATOM 622 O O . ASP A 1 78 ? 13.600 -4.624 0.203 1.00 93.44 78 ASP A O 1
ATOM 626 N N . THR A 1 79 ? 12.515 -4.723 -1.745 1.00 94.75 79 THR A N 1
ATOM 627 C CA . THR A 1 79 ? 13.552 -4.013 -2.508 1.00 94.75 79 THR A CA 1
ATOM 628 C C . THR A 1 79 ? 12.947 -3.013 -3.483 1.00 94.75 79 THR A C 1
ATOM 630 O O . THR A 1 79 ? 11.796 -3.137 -3.890 1.00 94.75 79 THR A O 1
ATOM 633 N N . ILE A 1 80 ? 13.732 -2.028 -3.925 1.00 95.06 80 ILE A N 1
ATOM 634 C CA . ILE A 1 80 ? 13.257 -1.026 -4.896 1.00 95.06 80 ILE A CA 1
ATOM 635 C C . ILE A 1 80 ? 12.938 -1.658 -6.257 1.00 95.06 80 ILE A C 1
ATOM 637 O O . ILE A 1 80 ? 11.997 -1.238 -6.919 1.00 95.06 80 ILE A O 1
ATOM 641 N N . ASP A 1 81 ? 13.661 -2.707 -6.656 1.00 95.44 81 ASP A N 1
ATOM 642 C CA . ASP A 1 81 ? 13.429 -3.407 -7.930 1.00 95.44 81 ASP A CA 1
ATOM 643 C C . ASP A 1 81 ? 12.086 -4.170 -7.950 1.00 95.44 81 ASP A C 1
ATOM 645 O O . ASP A 1 81 ? 11.579 -4.548 -9.016 1.00 95.44 81 ASP A O 1
ATOM 649 N N . SER A 1 82 ? 11.493 -4.376 -6.767 1.00 95.31 82 SER A N 1
ATOM 650 C CA . SER A 1 82 ? 10.156 -4.946 -6.592 1.00 95.31 82 SER A CA 1
ATOM 651 C C . SER A 1 82 ? 9.032 -3.962 -6.918 1.00 95.31 82 SER A C 1
ATOM 653 O O . SER A 1 82 ? 7.900 -4.399 -7.112 1.00 95.31 82 SER A O 1
ATOM 655 N N . LEU A 1 83 ? 9.333 -2.661 -6.986 1.00 96.25 83 LEU A N 1
ATOM 656 C CA . LEU A 1 83 ? 8.340 -1.614 -7.185 1.00 96.25 83 LEU A CA 1
ATOM 657 C C . LEU A 1 83 ? 7.948 -1.467 -8.658 1.00 96.25 83 LEU A C 1
ATOM 659 O O . LEU A 1 83 ? 8.734 -1.720 -9.578 1.00 96.25 83 LEU A O 1
ATOM 663 N N . GLU A 1 84 ? 6.718 -1.025 -8.874 1.00 95.94 84 GLU A N 1
ATOM 664 C CA . GLU A 1 84 ? 6.157 -0.679 -10.172 1.00 95.94 84 GLU A CA 1
ATOM 665 C C . GLU A 1 84 ? 5.110 0.432 -10.043 1.00 95.94 84 GLU A C 1
ATOM 667 O O . GLU A 1 84 ? 4.593 0.707 -8.962 1.00 95.94 84 GLU A O 1
ATOM 672 N N . SER A 1 85 ? 4.789 1.086 -11.160 1.00 97.19 85 SER A N 1
ATOM 673 C CA . SER A 1 85 ? 3.632 1.979 -11.225 1.00 97.19 85 SER A CA 1
ATOM 674 C C 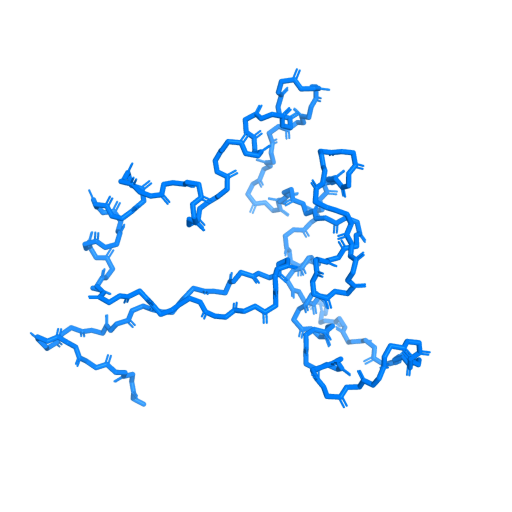. SER A 1 85 ? 2.374 1.172 -11.529 1.00 97.19 85 SER A C 1
ATOM 676 O O . SER A 1 85 ? 2.357 0.421 -12.501 1.00 97.19 85 SER A O 1
ATOM 678 N N . SER A 1 86 ? 1.311 1.395 -10.762 1.00 96.19 86 SER A N 1
ATOM 679 C CA . SER A 1 86 ? -0.002 0.787 -10.986 1.00 96.19 86 SER A CA 1
ATOM 680 C C . SER A 1 86 ? -1.086 1.856 -11.062 1.00 96.19 86 SER A C 1
ATOM 682 O O . SER A 1 86 ? -0.932 2.953 -10.523 1.00 96.19 86 SER A O 1
ATOM 684 N N . ASP A 1 87 ? -2.201 1.532 -11.716 1.00 96.56 87 ASP A N 1
ATOM 685 C CA . ASP A 1 87 ? -3.457 2.234 -11.462 1.00 96.56 87 ASP A CA 1
ATOM 686 C C . ASP A 1 87 ? -3.881 1.984 -10.003 1.00 96.56 87 ASP A C 1
ATOM 688 O O . ASP A 1 87 ? -3.798 0.854 -9.507 1.00 96.56 87 ASP A O 1
ATOM 692 N N . LEU A 1 88 ? -4.284 3.045 -9.305 1.00 95.44 88 LEU A N 1
ATOM 693 C CA . LEU A 1 88 ? -4.627 3.018 -7.886 1.00 95.44 88 LEU A CA 1
ATOM 694 C C . LEU A 1 88 ? -5.882 2.178 -7.628 1.00 95.44 88 LEU A C 1
ATOM 696 O O . LEU A 1 88 ? -5.923 1.423 -6.658 1.00 95.44 88 LEU A O 1
ATOM 700 N N . SER A 1 89 ? -6.892 2.285 -8.496 1.00 94.06 89 SER A N 1
ATOM 701 C CA . SER A 1 89 ? -8.143 1.539 -8.344 1.00 94.06 89 SER A CA 1
ATOM 702 C C . SER A 1 89 ? -7.920 0.043 -8.561 1.00 94.06 89 SER A C 1
ATOM 704 O O . SER A 1 89 ? -8.413 -0.767 -7.775 1.00 94.06 89 SER A O 1
ATOM 706 N N . VAL A 1 90 ? -7.100 -0.322 -9.552 1.00 93.62 90 VAL A N 1
ATOM 707 C CA . VAL A 1 90 ? -6.700 -1.713 -9.802 1.00 93.62 90 VAL A CA 1
ATOM 708 C C . VAL A 1 90 ? -5.879 -2.249 -8.633 1.00 93.62 90 VAL A C 1
ATOM 710 O O . VAL A 1 90 ? -6.191 -3.322 -8.119 1.00 93.62 90 VAL A O 1
ATOM 713 N N . HIS A 1 91 ? -4.874 -1.497 -8.166 1.00 94.75 91 HIS A N 1
ATOM 714 C CA . HIS A 1 91 ? -4.050 -1.899 -7.025 1.00 94.75 91 HIS A CA 1
ATOM 715 C C . HIS A 1 91 ? -4.910 -2.175 -5.788 1.00 94.75 91 HIS A C 1
ATOM 717 O O . HIS A 1 91 ? -4.756 -3.223 -5.158 1.00 94.75 91 HIS A O 1
ATOM 723 N N . TRP A 1 92 ? -5.844 -1.274 -5.476 1.00 93.94 92 TRP A N 1
ATOM 724 C CA . TRP A 1 92 ? -6.756 -1.423 -4.347 1.00 93.94 92 TRP A CA 1
ATOM 725 C C . TRP A 1 92 ? -7.634 -2.675 -4.478 1.00 93.94 92 TRP A C 1
ATOM 727 O O . TRP A 1 92 ? -7.606 -3.537 -3.600 1.00 93.94 92 TRP A O 1
ATOM 737 N N . HIS A 1 93 ? -8.368 -2.822 -5.587 1.00 94.31 93 HIS A N 1
ATOM 738 C CA . HIS A 1 93 ? -9.312 -3.932 -5.772 1.00 94.31 9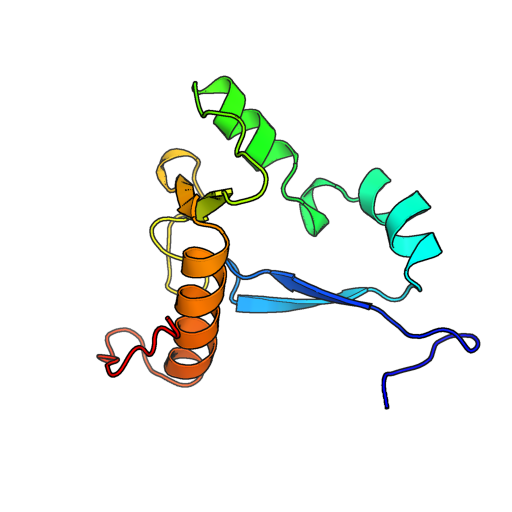3 HIS A CA 1
ATOM 739 C C . HIS A 1 93 ? -8.627 -5.296 -5.828 1.00 94.31 93 HIS A C 1
ATOM 741 O O . HIS A 1 93 ? -9.137 -6.265 -5.262 1.00 94.31 93 HIS A O 1
ATOM 747 N N . VAL A 1 94 ? -7.476 -5.391 -6.498 1.00 94.38 94 VAL A N 1
ATOM 748 C CA . VAL A 1 94 ? -6.728 -6.649 -6.585 1.00 94.38 94 VAL A CA 1
ATOM 749 C C . VAL A 1 94 ? -6.122 -6.990 -5.232 1.00 94.38 94 VAL A C 1
ATOM 751 O O . VAL A 1 94 ? -6.310 -8.106 -4.753 1.00 94.38 94 VAL A O 1
ATOM 754 N N . THR A 1 95 ? -5.436 -6.046 -4.582 1.00 95.75 95 THR A N 1
ATOM 755 C CA . THR A 1 95 ? -4.726 -6.333 -3.327 1.00 95.75 95 THR A CA 1
ATOM 756 C C . THR A 1 95 ? -5.692 -6.642 -2.188 1.00 95.75 95 THR A C 1
ATOM 758 O O . THR A 1 95 ? -5.445 -7.578 -1.433 1.00 95.75 95 THR A O 1
ATOM 761 N N . ALA A 1 96 ? -6.835 -5.955 -2.106 1.00 94.50 96 ALA A N 1
ATOM 762 C CA . ALA A 1 96 ? -7.874 -6.277 -1.127 1.00 94.50 96 ALA A CA 1
ATOM 763 C C . ALA A 1 96 ? -8.414 -7.707 -1.306 1.00 94.50 96 ALA A C 1
ATOM 765 O O . ALA A 1 96 ? -8.543 -8.448 -0.331 1.00 94.50 96 ALA A O 1
ATOM 766 N N . GLN A 1 97 ? -8.667 -8.126 -2.551 1.00 95.56 97 GLN A N 1
ATOM 767 C CA . GLN A 1 97 ? -9.091 -9.496 -2.843 1.00 95.56 97 GLN A CA 1
ATOM 768 C C . GLN A 1 97 ? -7.992 -10.521 -2.566 1.00 95.56 97 GLN A C 1
ATOM 770 O O . GLN A 1 97 ? -8.306 -11.620 -2.119 1.00 95.56 97 GLN A O 1
ATOM 775 N N . LEU A 1 98 ? -6.720 -10.188 -2.812 1.00 95.81 98 LEU A N 1
ATOM 776 C CA . LEU A 1 98 ? -5.597 -11.045 -2.434 1.00 95.81 98 LEU A CA 1
ATOM 777 C C . LEU A 1 98 ? -5.578 -11.255 -0.919 1.00 95.81 98 LEU A C 1
ATOM 779 O O . LEU A 1 98 ? -5.623 -12.399 -0.486 1.00 95.81 98 LEU A O 1
ATOM 783 N N . ILE A 1 99 ? -5.599 -10.175 -0.132 1.00 95.25 99 ILE A N 1
ATOM 784 C CA . ILE A 1 99 ? -5.599 -10.236 1.337 1.00 95.25 99 ILE A CA 1
ATOM 785 C C . ILE A 1 99 ? -6.743 -11.119 1.848 1.00 95.25 99 ILE A C 1
ATOM 787 O O . ILE A 1 99 ? -6.517 -11.996 2.680 1.00 95.25 99 ILE A O 1
ATOM 791 N N . ASP A 1 100 ? -7.963 -10.907 1.350 1.00 94.44 100 ASP A N 1
ATOM 792 C CA . ASP A 1 100 ? -9.138 -11.685 1.753 1.00 94.44 100 ASP A CA 1
ATOM 793 C C . ASP A 1 100 ? -8.996 -13.170 1.392 1.00 94.44 100 ASP A C 1
ATOM 795 O O . ASP A 1 100 ? -9.156 -14.051 2.236 1.00 94.44 100 ASP A O 1
ATOM 799 N N . LYS A 1 101 ? -8.611 -13.457 0.145 1.00 95.25 101 LYS A N 1
ATOM 800 C CA . LYS A 1 101 ? -8.545 -14.827 -0.370 1.00 95.25 101 LYS A CA 1
ATOM 801 C C . LYS A 1 101 ? -7.349 -15.618 0.147 1.00 95.25 101 LYS A C 1
ATOM 803 O O . LYS A 1 101 ? -7.381 -16.837 0.018 1.00 95.25 101 LYS A O 1
ATOM 808 N N . THR A 1 102 ? -6.300 -14.986 0.682 1.00 95.25 102 THR A N 1
ATOM 809 C CA . THR A 1 102 ? -5.070 -15.686 1.104 1.00 95.25 102 THR A CA 1
ATOM 810 C C . THR A 1 102 ? -4.851 -15.740 2.611 1.00 95.25 102 THR A C 1
ATOM 812 O O . THR A 1 102 ? -3.962 -16.475 3.031 1.00 95.25 102 THR A O 1
ATOM 815 N N . ARG A 1 103 ? -5.627 -15.001 3.420 1.00 90.12 103 ARG A N 1
ATOM 816 C CA . ARG A 1 103 ? -5.420 -14.824 4.874 1.00 90.12 103 ARG A CA 1
ATOM 817 C C . ARG A 1 103 ? -5.121 -16.118 5.635 1.00 90.12 103 ARG A C 1
ATOM 819 O O . ARG A 1 103 ? -4.226 -16.133 6.472 1.00 90.12 103 ARG A O 1
ATOM 826 N N . ASP A 1 104 ? -5.839 -17.188 5.307 1.00 90.75 104 ASP A N 1
ATOM 827 C CA . ASP A 1 104 ? -5.803 -18.457 6.041 1.00 90.75 104 ASP A CA 1
ATOM 828 C C . ASP A 1 104 ? -5.387 -19.642 5.152 1.00 90.75 104 ASP A C 1
ATOM 830 O O . ASP A 1 104 ? -5.711 -20.798 5.433 1.00 90.75 104 ASP A O 1
ATOM 834 N N . LEU A 1 105 ? -4.685 -19.368 4.045 1.00 94.50 105 LEU A N 1
ATOM 835 C CA . LEU A 1 105 ? -4.257 -20.396 3.100 1.00 94.50 105 LEU A CA 1
ATOM 836 C C . LEU A 1 105 ? -2.768 -20.733 3.246 1.00 94.50 105 LEU A C 1
ATOM 838 O O . LEU A 1 105 ? -1.932 -19.835 3.360 1.00 94.50 105 LEU A O 1
ATOM 842 N N . PRO A 1 106 ? -2.391 -22.023 3.157 1.00 93.25 106 PRO A N 1
ATOM 843 C CA . PRO A 1 106 ? -0.991 -22.405 3.057 1.00 93.25 106 PRO A CA 1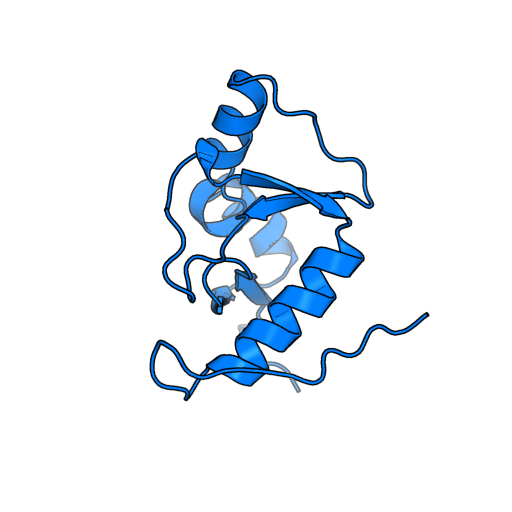
ATOM 844 C C . PRO A 1 106 ? -0.323 -21.807 1.806 1.00 93.25 106 PRO A C 1
ATOM 846 O O . PRO A 1 106 ? -0.970 -21.709 0.751 1.00 93.25 106 PRO A O 1
ATOM 849 N N . PRO A 1 107 ? 0.985 -21.494 1.861 1.00 91.44 107 PRO A N 1
ATOM 850 C CA . PRO A 1 107 ? 1.752 -21.113 0.681 1.00 91.44 107 PRO A CA 1
ATOM 851 C C . PRO A 1 107 ? 1.600 -22.123 -0.465 1.00 91.44 107 PRO A C 1
ATOM 853 O O . PRO A 1 107 ? 1.587 -23.335 -0.252 1.00 91.44 107 PRO A O 1
ATOM 856 N N . GLY A 1 108 ? 1.489 -21.619 -1.696 1.00 91.50 108 GLY A N 1
ATOM 857 C CA . GLY A 1 108 ? 1.290 -22.440 -2.897 1.00 91.50 108 GLY A CA 1
ATOM 858 C C . GLY A 1 108 ? -0.169 -22.798 -3.205 1.00 91.50 108 GLY A C 1
ATOM 859 O O . GLY A 1 108 ? -0.435 -23.402 -4.247 1.00 91.50 108 GLY A O 1
ATOM 860 N N . THR A 1 109 ? -1.124 -22.405 -2.355 1.00 94.81 109 THR A N 1
ATOM 861 C CA . THR A 1 109 ? -2.552 -22.580 -2.650 1.00 94.81 109 THR A CA 1
ATOM 862 C C . THR A 1 109 ? -2.966 -21.721 -3.844 1.00 94.81 109 THR A C 1
ATOM 864 O O . THR A 1 109 ? -2.686 -20.524 -3.900 1.00 94.81 109 THR A O 1
ATOM 867 N N . LYS A 1 110 ? -3.654 -22.329 -4.814 1.00 94.44 110 LYS A N 1
ATOM 868 C CA . LYS A 1 110 ? -4.199 -21.605 -5.966 1.00 94.44 110 LYS A CA 1
ATOM 869 C C . LYS A 1 110 ? -5.457 -20.846 -5.553 1.00 94.44 110 LYS A C 1
ATOM 871 O O . LYS A 1 110 ? -6.389 -21.444 -5.023 1.00 94.44 110 LYS A O 1
ATOM 876 N N . ILE A 1 111 ? -5.493 -19.556 -5.866 1.00 94.94 111 ILE A N 1
ATOM 877 C CA . ILE A 1 111 ? -6.670 -18.694 -5.723 1.00 94.94 111 ILE A CA 1
ATOM 878 C C . ILE A 1 111 ? -7.241 -18.360 -7.104 1.00 94.94 111 ILE A C 1
ATOM 880 O O . ILE A 1 111 ? -6.520 -18.331 -8.099 1.00 94.94 111 ILE A O 1
ATOM 884 N N . GLN A 1 112 ? -8.549 -18.133 -7.169 1.00 94.12 112 GLN A N 1
ATOM 885 C CA . GLN A 1 112 ? -9.285 -17.858 -8.404 1.00 94.12 112 GLN A CA 1
ATOM 886 C C . GLN A 1 112 ? -10.466 -16.913 -8.125 1.00 94.12 112 GLN A C 1
ATOM 888 O O . GLN A 1 112 ? -10.735 -16.572 -6.969 1.00 94.12 112 GLN A O 1
ATOM 893 N N . ASN A 1 113 ? -11.194 -16.531 -9.180 1.00 92.69 113 ASN A N 1
ATOM 894 C CA . ASN A 1 113 ? -12.383 -15.670 -9.125 1.00 92.69 113 ASN A CA 1
ATOM 895 C C . ASN A 1 113 ? -12.085 -14.267 -8.567 1.00 92.69 113 ASN A C 1
ATOM 897 O O . ASN A 1 113 ? -12.549 -13.911 -7.481 1.00 92.69 113 ASN A O 1
ATOM 901 N N . PHE A 1 114 ? -11.297 -13.494 -9.317 1.00 92.62 114 PHE A N 1
ATOM 902 C CA . PHE A 1 114 ? -11.155 -12.052 -9.109 1.00 92.62 114 PHE A CA 1
ATOM 903 C C . PHE A 1 114 ? -12.316 -11.321 -9.776 1.00 92.62 114 PHE A C 1
ATOM 905 O O . PHE A 1 114 ? -12.679 -11.642 -10.908 1.00 92.62 114 PHE A O 1
ATOM 912 N N . ILE A 1 115 ? -12.885 -10.359 -9.063 1.00 90.56 115 ILE A N 1
ATOM 913 C CA . ILE A 1 115 ? -13.989 -9.521 -9.520 1.00 90.56 115 ILE A CA 1
ATOM 914 C C . ILE A 1 115 ? -13.439 -8.116 -9.750 1.00 90.56 115 ILE A C 1
ATOM 916 O O . ILE A 1 115 ? -12.711 -7.584 -8.912 1.00 90.56 115 ILE A O 1
ATOM 920 N N . PHE A 1 116 ? -13.788 -7.531 -10.887 1.00 85.31 116 PHE A N 1
ATOM 921 C CA . PHE A 1 116 ? -13.534 -6.134 -11.207 1.00 85.31 116 PHE A CA 1
ATOM 922 C C . PHE A 1 116 ? -14.897 -5.508 -11.485 1.00 85.31 116 PHE A C 1
ATOM 924 O O . PHE A 1 116 ? -15.678 -6.079 -12.247 1.00 85.31 116 PHE A O 1
ATOM 931 N N . GLU A 1 117 ? -15.214 -4.416 -10.799 1.00 72.06 117 GLU A N 1
ATOM 932 C CA . GLU A 1 117 ? -16.402 -3.618 -11.103 1.00 72.06 117 GLU A CA 1
ATOM 933 C C . GLU A 1 117 ? -16.039 -2.652 -12.241 1.00 72.06 117 GLU A C 1
ATOM 935 O O . GLU A 1 117 ? -14.950 -2.070 -12.216 1.00 72.06 117 GLU A O 1
ATOM 940 N N . ASP A 1 118 ? -16.909 -2.555 -13.252 1.00 58.06 118 ASP A N 1
ATOM 941 C CA . ASP A 1 118 ? -16.762 -1.646 -14.403 1.00 58.06 118 ASP A CA 1
ATOM 942 C C . ASP A 1 118 ? -17.086 -0.185 -14.041 1.00 58.06 118 ASP A C 1
ATOM 944 O O . ASP A 1 118 ? -18.061 0.043 -13.282 1.00 58.06 118 ASP A O 1
#

Sequence (118 aa):
MGRLKGGEPEIFMFKLDEGVVLEIPYDLARFHDFELIDEPEIVLSSEMHGRWLARGGRVPNHKQCVSRKIPLFLGGPDTIDSLESSDLSVHWHVTAQLIDKTRDLPPGTKIQNFIFED

pLDDT: mean 91.83, std 6.75, range [55.69, 97.69]

Secondary structure (DSSP, 8-state):
---EETTEEPEEEEETTTTEEEEESS-HHHIIIIIHHHSHHHHH-HHHHHHHHHTTPPPP-TTEEEEESS-GGGT---SGGGEEEEEHHHHHHHHHHHHHHHTTPPTT----------